Protein AF-A0A7W1J0H0-F1 (afdb_monomer)

Secondary structure (DSSP, 8-state):
----EEEEEEETTEEEEEEE--SS------TTSSHHHHHHHHHHHHHHHHSS--------S-HHHHHHHHHHH-PPP--EEE-TTS-EEE--

Mean predicted aligned error: 8.98 Å

Radius of gyration: 17.27 Å; Cα contacts (8 Å, |Δi|>4): 71; chains: 1; bounding box: 37×53×28 Å

Foldseek 3Di:
DDDQWDWDDPQDPDHTDIGGDDPDDDDDDDPPPCPVSVVVSVVLVVCCVVDPDRDDDDDDPDPVVVVCCCVPVVDDDFDWDADPVRDIDTDD

Structure (mmCIF, N/CA/C/O backbone):
data_AF-A0A7W1J0H0-F1
#
_entry.id   AF-A0A7W1J0H0-F1
#
loop_
_atom_site.group_PDB
_atom_site.id
_atom_site.type_symbol
_atom_site.label_atom_id
_atom_site.label_alt_id
_atom_site.label_comp_id
_atom_site.label_as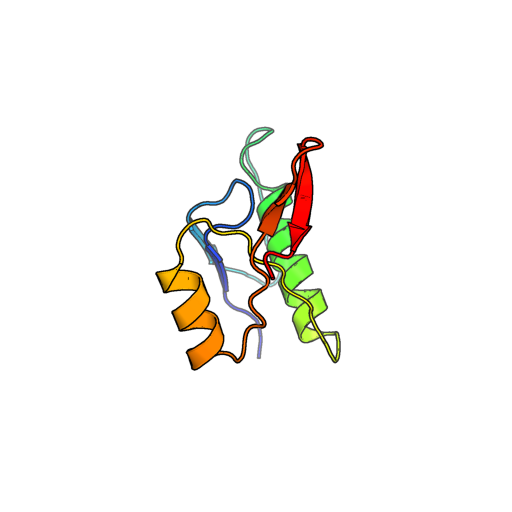ym_id
_atom_site.label_entity_id
_atom_site.label_seq_id
_atom_site.pdbx_PDB_ins_code
_atom_site.Cartn_x
_at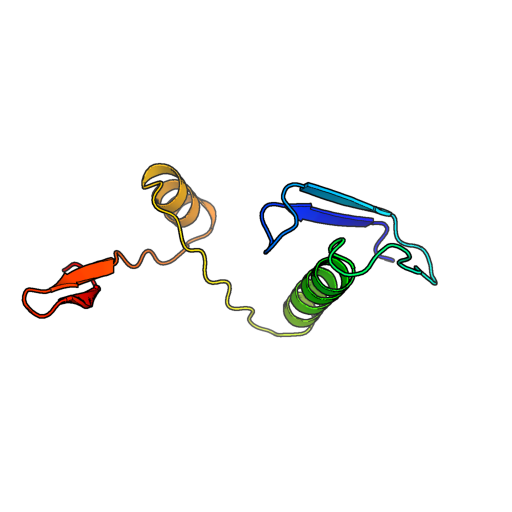om_site.Cartn_y
_atom_site.Cartn_z
_atom_site.occupancy
_atom_site.B_iso_or_equiv
_atom_site.auth_seq_id
_atom_site.auth_comp_id
_atom_site.auth_asym_id
_atom_site.auth_atom_id
_atom_site.pdbx_PDB_model_num
ATOM 1 N N . MET A 1 1 ? -7.761 -16.643 11.28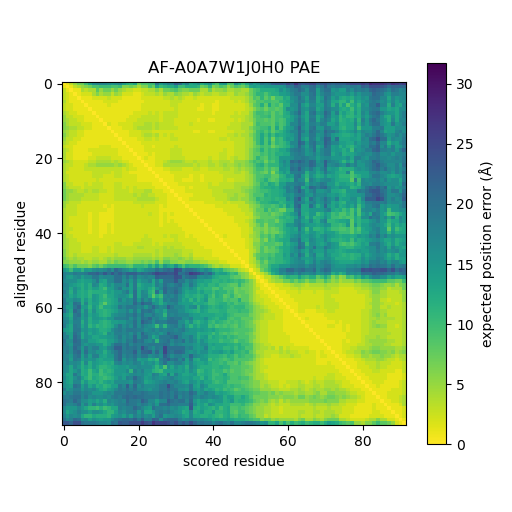8 1.00 55.66 1 MET A N 1
ATOM 2 C CA . MET A 1 1 ? -7.637 -17.047 9.872 1.00 55.66 1 MET A CA 1
ATOM 3 C C . MET A 1 1 ? -6.305 -16.513 9.352 1.00 55.66 1 MET A C 1
ATOM 5 O O . MET A 1 1 ? -6.043 -15.341 9.603 1.00 55.66 1 MET A O 1
ATOM 9 N N . PRO A 1 2 ? -5.423 -17.341 8.763 1.00 77.81 2 PRO A N 1
ATOM 10 C CA . PRO A 1 2 ? -4.138 -16.875 8.236 1.00 77.81 2 PRO A CA 1
ATOM 11 C C . PRO A 1 2 ? -4.326 -16.031 6.964 1.00 77.81 2 PRO A C 1
ATOM 13 O O . PRO A 1 2 ? -5.301 -16.219 6.241 1.00 77.81 2 PRO A O 1
ATOM 16 N N . ILE A 1 3 ? -3.393 -15.110 6.703 1.00 83.69 3 ILE A N 1
ATOM 17 C CA . ILE A 1 3 ? -3.332 -14.348 5.446 1.00 83.69 3 ILE A CA 1
ATOM 18 C C . ILE A 1 3 ? -2.662 -15.237 4.392 1.00 83.69 3 ILE A C 1
ATOM 20 O O . ILE A 1 3 ? -1.556 -15.723 4.620 1.00 83.69 3 ILE A O 1
ATOM 24 N N . ASP A 1 4 ? -3.323 -15.444 3.256 1.00 90.88 4 ASP A N 1
ATOM 25 C CA . ASP A 1 4 ? -2.904 -16.347 2.176 1.00 90.88 4 ASP A CA 1
ATOM 26 C C . ASP A 1 4 ? -2.143 -15.636 1.044 1.00 90.88 4 ASP A C 1
ATOM 28 O O . ASP A 1 4 ? -1.340 -16.248 0.337 1.00 90.88 4 ASP A O 1
ATOM 32 N N . ALA A 1 5 ? -2.376 -14.336 0.860 1.00 93.25 5 ALA A N 1
ATOM 33 C CA . ALA A 1 5 ? -1.692 -13.521 -0.129 1.00 93.25 5 ALA A CA 1
ATOM 34 C C . ALA A 1 5 ? -1.693 -12.027 0.231 1.00 93.25 5 ALA A C 1
ATOM 36 O O . ALA A 1 5 ? -2.573 -11.523 0.926 1.00 93.25 5 ALA A O 1
ATOM 37 N N . LEU A 1 6 ? -0.721 -11.300 -0.320 1.00 92.00 6 LEU A N 1
ATOM 38 C CA . LEU A 1 6 ? -0.666 -9.841 -0.340 1.00 92.00 6 LEU A CA 1
ATOM 39 C C . LEU A 1 6 ? -0.759 -9.345 -1.789 1.00 92.00 6 LEU A C 1
ATOM 41 O O . LEU A 1 6 ? 0.123 -9.631 -2.598 1.00 92.00 6 LEU A O 1
ATOM 45 N N . THR A 1 7 ? -1.793 -8.567 -2.106 1.00 96.25 7 THR A N 1
ATOM 46 C CA . THR A 1 7 ? -1.922 -7.875 -3.398 1.00 96.25 7 THR A CA 1
ATOM 47 C C . THR A 1 7 ? -1.501 -6.416 -3.245 1.00 96.25 7 THR A C 1
ATOM 49 O O . THR A 1 7 ? -1.971 -5.718 -2.350 1.00 96.25 7 THR A O 1
ATOM 52 N N . ILE A 1 8 ? -0.604 -5.956 -4.115 1.00 94.19 8 ILE A N 1
ATOM 53 C CA . ILE A 1 8 ? -0.040 -4.606 -4.114 1.00 94.19 8 ILE A CA 1
ATOM 54 C C . ILE A 1 8 ? -0.287 -3.987 -5.486 1.00 94.19 8 ILE A C 1
ATOM 56 O O . ILE A 1 8 ? 0.133 -4.546 -6.497 1.00 94.19 8 ILE A O 1
ATOM 60 N N . ALA A 1 9 ? -0.904 -2.809 -5.518 1.00 93.38 9 ALA A N 1
ATOM 61 C CA . ALA A 1 9 ? -1.090 -2.027 -6.734 1.00 93.38 9 ALA A CA 1
ATOM 62 C C . ALA A 1 9 ? -0.686 -0.570 -6.492 1.00 93.38 9 ALA A C 1
ATOM 64 O O . ALA A 1 9 ? -0.956 -0.021 -5.423 1.00 93.38 9 ALA A O 1
ATOM 65 N N . ASN A 1 10 ? -0.033 0.043 -7.482 1.00 91.69 10 ASN A N 1
ATOM 66 C CA . ASN A 1 10 ? 0.366 1.455 -7.490 1.00 91.69 10 ASN A CA 1
ATOM 67 C C . ASN A 1 10 ? 1.075 1.926 -6.201 1.00 91.69 10 ASN A C 1
ATOM 69 O O . ASN A 1 10 ? 0.881 3.050 -5.738 1.00 91.69 10 ASN A O 1
ATOM 73 N N . TYR A 1 11 ? 1.914 1.069 -5.610 1.00 90.94 11 TYR A N 1
ATOM 74 C CA . TYR A 1 11 ? 2.641 1.371 -4.378 1.00 90.94 11 TYR A CA 1
ATOM 75 C C . TYR A 1 11 ? 4.133 1.545 -4.656 1.00 90.94 11 TYR A C 1
ATOM 77 O O . TYR A 1 11 ? 4.881 0.579 -4.844 1.00 90.94 11 TYR A O 1
ATOM 85 N N . ARG A 1 12 ? 4.593 2.800 -4.614 1.00 91.44 12 ARG A N 1
ATOM 86 C CA . ARG A 1 12 ? 5.979 3.175 -4.938 1.00 91.44 12 ARG A CA 1
ATOM 87 C C . ARG A 1 12 ? 6.364 2.635 -6.324 1.00 91.44 12 ARG A C 1
ATOM 89 O O . ARG A 1 12 ? 5.732 3.000 -7.302 1.00 91.44 12 ARG A O 1
ATOM 96 N N . SER A 1 13 ? 7.380 1.772 -6.420 1.00 93.75 13 SER A N 1
ATOM 97 C CA . SER A 1 13 ? 7.822 1.191 -7.697 1.00 93.75 13 SER A CA 1
ATOM 98 C C . SER A 1 13 ? 7.012 -0.031 -8.147 1.00 93.75 13 SER A C 1
ATOM 100 O O . SER A 1 13 ? 7.294 -0.572 -9.211 1.00 93.75 13 SER A O 1
ATOM 102 N N . ILE A 1 14 ? 6.073 -0.530 -7.334 1.00 93.69 14 ILE A N 1
ATOM 103 C CA . ILE A 1 14 ? 5.268 -1.711 -7.664 1.00 93.69 14 ILE A CA 1
ATOM 104 C C . ILE A 1 14 ? 3.999 -1.237 -8.366 1.00 93.69 14 ILE A C 1
ATOM 106 O O . ILE A 1 14 ? 3.134 -0.628 -7.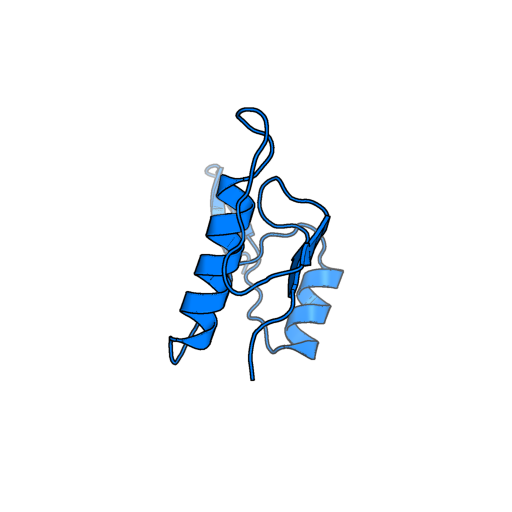733 1.00 93.69 14 ILE A O 1
ATOM 110 N N . ARG A 1 15 ? 3.889 -1.530 -9.667 1.00 92.38 15 ARG A N 1
ATOM 111 C CA . ARG A 1 15 ? 2.677 -1.247 -10.447 1.00 92.38 15 ARG A CA 1
ATOM 112 C C . ARG A 1 15 ? 1.554 -2.210 -10.071 1.00 92.38 15 ARG A C 1
ATOM 114 O O . ARG A 1 15 ? 0.469 -1.767 -9.717 1.00 92.38 15 ARG A O 1
ATOM 121 N N . GLU A 1 16 ? 1.855 -3.505 -10.090 1.00 95.75 16 GLU A N 1
ATOM 122 C CA . GLU A 1 16 ? 0.932 -4.587 -9.749 1.00 95.75 16 GLU A CA 1
ATOM 123 C C . GLU A 1 16 ? 1.728 -5.840 -9.353 1.00 95.75 16 GLU A C 1
ATOM 125 O O . GLU A 1 16 ? 2.683 -6.208 -10.039 1.00 95.75 16 GLU A O 1
ATOM 130 N N . LEU A 1 17 ? 1.379 -6.465 -8.228 1.00 95.88 17 LEU A N 1
ATOM 131 C CA . LEU A 1 17 ? 1.988 -7.704 -7.743 1.00 95.88 17 LEU A CA 1
ATOM 132 C C . LEU A 1 17 ? 1.019 -8.443 -6.816 1.00 95.88 17 LEU A C 1
ATOM 134 O O . LEU A 1 17 ? 0.521 -7.862 -5.854 1.00 95.88 17 LEU A O 1
ATOM 138 N N . ARG A 1 18 ? 0.837 -9.746 -7.039 1.00 95.69 18 ARG A N 1
ATOM 139 C CA . ARG A 1 18 ? 0.221 -10.658 -6.068 1.00 95.69 18 ARG A CA 1
ATOM 140 C C . ARG A 1 18 ? 1.296 -11.568 -5.485 1.00 95.69 18 ARG A C 1
ATOM 142 O O . ARG A 1 18 ? 1.965 -12.279 -6.228 1.00 95.69 18 ARG A O 1
ATOM 149 N N . LEU A 1 19 ? 1.454 -11.547 -4.166 1.00 94.56 19 LEU A N 1
ATOM 150 C CA . LEU A 1 19 ? 2.444 -12.325 -3.427 1.00 94.56 19 LEU A CA 1
ATOM 151 C C . LEU A 1 19 ? 1.730 -13.369 -2.555 1.00 94.56 19 LEU A C 1
ATOM 153 O O . LEU A 1 19 ? 1.201 -12.996 -1.509 1.00 94.56 19 LEU A O 1
ATOM 157 N N . PRO A 1 20 ? 1.696 -14.652 -2.953 1.00 94.81 20 PRO A N 1
ATOM 158 C CA . PRO A 1 20 ? 1.249 -15.728 -2.073 1.00 94.81 20 PRO A CA 1
ATOM 159 C C . PRO A 1 20 ? 2.105 -15.773 -0.802 1.00 94.81 20 PRO A C 1
ATOM 161 O O . PRO A 1 20 ? 3.321 -15.579 -0.871 1.00 94.81 20 PRO A O 1
ATOM 164 N N . LEU A 1 21 ? 1.478 -16.026 0.344 1.00 91.19 21 LEU A N 1
ATOM 165 C CA . LEU A 1 21 ? 2.130 -16.071 1.649 1.00 91.19 21 LEU A CA 1
ATOM 166 C C . LEU A 1 21 ? 2.029 -17.474 2.253 1.00 91.19 21 LEU A C 1
ATOM 168 O O . LEU A 1 21 ? 0.984 -18.117 2.213 1.00 91.19 21 LEU A O 1
ATOM 172 N N . GLY A 1 22 ? 3.133 -17.930 2.839 1.00 86.88 22 GLY A N 1
ATOM 173 C CA . GLY A 1 22 ? 3.177 -19.094 3.725 1.00 86.88 22 GLY A CA 1
ATOM 174 C C . GLY A 1 22 ? 3.573 -18.690 5.145 1.00 86.88 22 GLY A C 1
ATOM 175 O O . GLY A 1 22 ? 3.835 -17.516 5.411 1.00 86.88 22 GLY A O 1
ATOM 176 N N . GLY A 1 23 ? 3.693 -19.667 6.051 1.00 83.31 23 GLY A N 1
ATOM 177 C CA . GLY A 1 23 ? 4.168 -19.419 7.423 1.00 83.31 23 GLY A CA 1
ATOM 178 C C . GLY A 1 23 ? 5.533 -18.715 7.478 1.00 83.31 23 GLY A C 1
ATOM 179 O O . GLY A 1 23 ? 5.793 -17.942 8.395 1.00 83.31 23 GLY A O 1
ATOM 180 N N . ILE A 1 24 ? 6.370 -18.923 6.454 1.00 86.06 24 ILE A N 1
ATOM 181 C CA . ILE A 1 24 ? 7.578 -18.142 6.175 1.00 86.06 24 ILE A CA 1
ATOM 182 C C . ILE A 1 24 ? 7.573 -17.784 4.685 1.00 86.06 24 ILE A C 1
ATOM 184 O O . ILE A 1 24 ? 7.394 -18.655 3.838 1.00 86.06 24 ILE A O 1
ATOM 188 N N . THR A 1 25 ? 7.788 -16.507 4.361 1.00 86.62 25 THR A N 1
ATOM 189 C CA . THR A 1 25 ? 7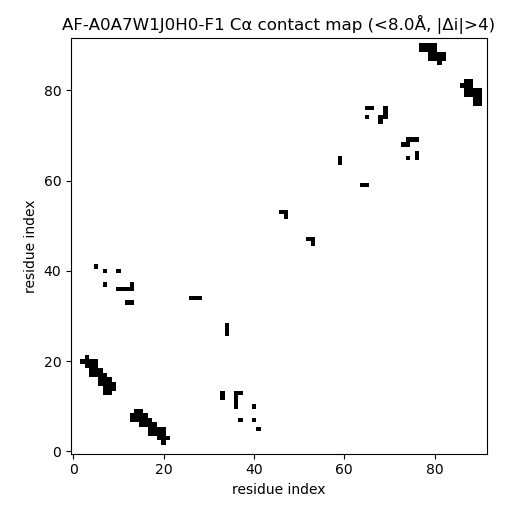.894 -16.013 2.978 1.00 86.62 25 THR A CA 1
ATOM 190 C C . THR A 1 25 ? 9.218 -15.270 2.808 1.00 86.62 25 THR A C 1
ATOM 192 O O . THR A 1 25 ? 9.480 -14.305 3.525 1.00 86.62 25 THR A O 1
ATOM 195 N N . VAL A 1 26 ? 10.056 -15.705 1.862 1.00 92.06 26 VAL A N 1
ATOM 196 C CA . VAL A 1 26 ? 11.384 -15.123 1.598 1.00 92.06 26 VAL A CA 1
ATOM 197 C C . VAL A 1 26 ? 11.377 -14.412 0.246 1.00 92.06 26 VAL A C 1
ATOM 199 O O . VAL A 1 26 ? 10.984 -14.994 -0.761 1.00 92.06 26 VAL A O 1
ATOM 202 N N . LEU A 1 27 ? 11.831 -13.156 0.208 1.00 93.62 27 LEU A N 1
ATOM 203 C CA . LEU A 1 27 ? 11.934 -12.366 -1.023 1.00 93.62 27 LEU A CA 1
ATOM 204 C C . LEU A 1 27 ? 13.388 -12.315 -1.510 1.00 93.62 27 LEU A C 1
ATOM 206 O O . LEU A 1 27 ? 14.244 -11.733 -0.844 1.00 93.62 27 LEU A O 1
ATOM 210 N N . LEU A 1 28 ? 13.654 -12.864 -2.696 1.00 94.50 28 LEU A N 1
ATOM 211 C CA . LEU A 1 28 ? 14.965 -12.862 -3.357 1.00 94.50 28 LEU A CA 1
ATOM 212 C C . LEU A 1 28 ? 14.931 -12.025 -4.643 1.00 94.50 28 LEU A C 1
ATOM 214 O O . LEU A 1 28 ? 13.877 -11.817 -5.237 1.00 94.50 28 LEU A O 1
ATOM 218 N N . GLY A 1 29 ? 16.089 -11.516 -5.069 1.00 93.88 29 GLY A N 1
ATOM 219 C CA . GLY A 1 29 ? 16.230 -10.779 -6.329 1.00 93.88 29 GLY A CA 1
ATOM 220 C C . GLY A 1 29 ? 17.297 -9.689 -6.277 1.00 93.88 29 GLY A C 1
ATOM 221 O O . GLY A 1 29 ? 17.822 -9.374 -5.207 1.00 93.88 29 GLY A O 1
ATOM 222 N N . ALA A 1 30 ? 17.586 -9.076 -7.424 1.00 96.81 30 ALA A N 1
ATOM 223 C CA . ALA A 1 30 ? 18.593 -8.022 -7.561 1.00 96.81 30 ALA A CA 1
ATOM 224 C C . ALA A 1 30 ? 18.297 -6.775 -6.703 1.00 96.81 30 ALA A C 1
ATOM 226 O O . ALA A 1 30 ? 17.167 -6.528 -6.264 1.00 96.81 30 ALA A O 1
ATOM 227 N N . ASN A 1 31 ? 19.315 -5.952 -6.455 1.00 95.00 31 ASN A N 1
ATOM 228 C CA . ASN A 1 31 ? 19.107 -4.645 -5.834 1.00 95.00 31 ASN A CA 1
ATOM 229 C C . ASN A 1 31 ? 18.180 -3.785 -6.704 1.00 95.00 31 ASN A C 1
ATOM 231 O O . ASN A 1 31 ? 18.230 -3.842 -7.927 1.00 95.00 31 ASN A O 1
ATOM 235 N N . GLY A 1 32 ? 17.279 -3.037 -6.066 1.00 93.81 32 GLY A N 1
ATOM 236 C CA . GLY A 1 32 ? 16.300 -2.206 -6.775 1.00 93.81 32 GLY A CA 1
ATOM 237 C C . GLY A 1 32 ? 15.066 -2.937 -7.323 1.00 93.81 32 GLY A C 1
ATOM 238 O O . GLY A 1 32 ? 14.115 -2.262 -7.697 1.00 93.81 32 GLY A O 1
ATOM 239 N N . CYS A 1 33 ? 14.982 -4.276 -7.284 1.00 94.50 33 CYS A N 1
ATOM 240 C CA . CYS A 1 33 ? 13.833 -5.008 -7.852 1.00 94.50 33 CYS A CA 1
ATOM 241 C C . CYS A 1 33 ? 12.508 -4.893 -7.064 1.00 94.50 33 CYS A C 1
ATOM 243 O O . CYS A 1 33 ? 11.522 -5.527 -7.421 1.00 94.50 33 CYS A O 1
ATOM 245 N N . GLY A 1 34 ? 12.466 -4.113 -5.976 1.00 94.00 34 GLY A N 1
ATOM 246 C CA . GLY A 1 34 ? 11.227 -3.844 -5.234 1.00 94.00 34 GLY A CA 1
ATOM 247 C C . GLY A 1 34 ? 11.003 -4.650 -3.947 1.00 94.00 34 GLY A C 1
ATOM 248 O O . GLY A 1 34 ? 10.008 -4.399 -3.274 1.00 94.00 34 GLY A O 1
ATOM 249 N N . LYS A 1 35 ? 11.931 -5.523 -3.516 1.00 97.00 35 LYS A N 1
ATOM 250 C CA . LYS A 1 35 ? 11.812 -6.301 -2.251 1.00 97.00 35 LYS A CA 1
ATOM 251 C C . LYS A 1 35 ? 11.435 -5.440 -1.036 1.00 97.00 35 LY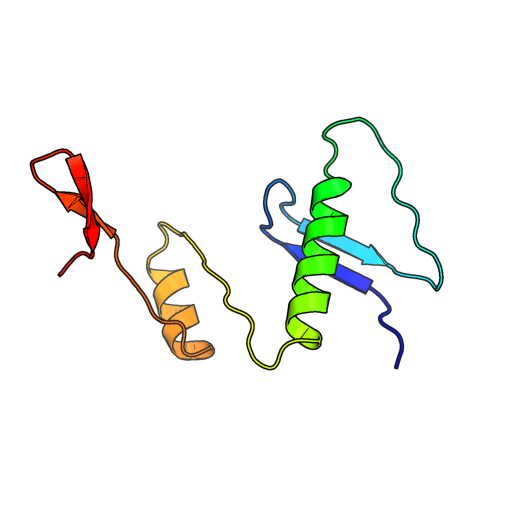S A C 1
ATOM 253 O O . LYS A 1 35 ? 10.495 -5.753 -0.308 1.00 97.00 35 LYS A O 1
ATOM 258 N N . SER A 1 36 ? 12.122 -4.309 -0.847 1.00 96.06 36 SER A N 1
ATOM 259 C CA . SER A 1 36 ? 11.835 -3.380 0.256 1.00 96.06 36 SER A CA 1
ATOM 260 C C . SER A 1 36 ? 10.457 -2.728 0.134 1.00 96.06 36 SER A C 1
ATOM 262 O O . SER A 1 36 ? 9.857 -2.383 1.149 1.00 96.06 36 SER A O 1
ATOM 264 N N . ASN A 1 37 ? 9.933 -2.561 -1.083 1.00 95.50 37 ASN A N 1
ATOM 265 C CA . ASN A 1 37 ? 8.590 -2.031 -1.302 1.00 95.50 37 ASN A CA 1
ATOM 266 C C . ASN A 1 37 ? 7.520 -3.074 -0.949 1.00 95.50 37 ASN A C 1
ATOM 268 O O . ASN A 1 37 ? 6.553 -2.697 -0.294 1.00 95.50 37 ASN A O 1
ATOM 272 N N . CYS A 1 38 ? 7.735 -4.364 -1.245 1.00 93.88 38 CYS A N 1
ATOM 273 C CA . CYS A 1 38 ? 6.853 -5.448 -0.790 1.00 93.88 38 CYS A CA 1
ATOM 274 C C . CYS A 1 38 ? 6.771 -5.504 0.741 1.00 93.88 38 CYS A C 1
ATOM 276 O O . CYS A 1 38 ? 5.680 -5.486 1.308 1.00 93.88 38 CYS A O 1
ATOM 278 N N . TYR A 1 39 ? 7.923 -5.480 1.422 1.00 93.00 39 TYR A N 1
ATOM 279 C CA . TYR A 1 39 ? 7.968 -5.450 2.887 1.00 93.00 39 TYR A CA 1
ATOM 280 C C . TYR A 1 39 ? 7.259 -4.214 3.466 1.00 93.00 39 TYR A C 1
ATOM 282 O O . TYR A 1 39 ? 6.479 -4.324 4.409 1.00 93.00 39 TYR A O 1
ATOM 290 N N . ARG A 1 40 ? 7.477 -3.026 2.883 1.00 93.62 40 ARG A N 1
ATOM 291 C CA . ARG A 1 40 ? 6.815 -1.784 3.322 1.00 93.62 40 ARG A CA 1
ATOM 292 C C . ARG A 1 40 ? 5.301 -1.810 3.105 1.00 93.62 40 ARG A C 1
ATOM 294 O O . ARG A 1 40 ? 4.593 -1.277 3.952 1.00 93.62 40 ARG A O 1
ATOM 301 N N . ALA A 1 41 ? 4.815 -2.418 2.022 1.00 92.06 41 ALA A N 1
ATOM 302 C CA . ALA A 1 41 ? 3.384 -2.593 1.780 1.00 92.06 41 ALA A CA 1
ATOM 303 C C . ALA A 1 41 ? 2.753 -3.523 2.828 1.00 92.06 41 ALA A C 1
ATOM 305 O O . ALA A 1 41 ? 1.768 -3.148 3.457 1.00 92.06 41 ALA A O 1
ATOM 306 N N . GLY A 1 42 ? 3.371 -4.679 3.098 1.00 90.62 42 GLY A N 1
ATOM 307 C CA . GLY A 1 42 ? 2.912 -5.592 4.150 1.00 90.62 42 GLY A CA 1
ATOM 308 C C . GLY A 1 42 ? 2.939 -4.947 5.539 1.00 90.62 42 GLY A C 1
ATOM 309 O O . GLY A 1 42 ? 1.995 -5.084 6.311 1.00 90.62 42 GLY A O 1
ATOM 310 N N . ARG A 1 43 ? 3.978 -4.160 5.842 1.00 87.75 43 ARG A N 1
ATOM 311 C CA . ARG A 1 43 ? 4.072 -3.420 7.107 1.00 87.75 43 ARG A CA 1
ATOM 312 C C . ARG A 1 43 ? 3.025 -2.312 7.225 1.00 87.75 43 ARG A C 1
ATOM 314 O O . ARG A 1 43 ? 2.516 -2.098 8.318 1.00 87.75 43 ARG A O 1
ATOM 321 N N . LEU A 1 44 ? 2.701 -1.622 6.129 1.00 86.88 44 LEU A N 1
ATOM 322 C CA . LEU A 1 44 ? 1.611 -0.644 6.088 1.00 86.88 44 LEU A CA 1
ATOM 323 C C . LEU A 1 44 ? 0.265 -1.323 6.362 1.00 86.88 44 LEU A C 1
ATOM 325 O O . LEU A 1 44 ? -0.482 -0.834 7.198 1.00 86.88 44 LEU A O 1
ATOM 329 N N . LEU A 1 45 ? -0.007 -2.463 5.721 1.00 85.12 45 LEU A N 1
ATOM 330 C CA . LEU A 1 45 ? -1.219 -3.251 5.958 1.00 85.12 45 LEU A CA 1
ATOM 331 C C . LEU A 1 45 ? -1.306 -3.731 7.416 1.00 85.12 45 LEU A C 1
ATOM 333 O O . LEU A 1 45 ? -2.353 -3.623 8.042 1.00 85.12 45 LEU A O 1
ATOM 337 N N . HIS A 1 46 ? -0.200 -4.224 7.978 1.00 84.31 46 HIS A N 1
ATOM 338 C CA . HIS A 1 46 ? -0.158 -4.657 9.373 1.00 84.31 46 HIS A CA 1
ATOM 339 C C . HIS A 1 46 ? -0.392 -3.495 10.340 1.00 84.31 46 HIS A C 1
ATOM 341 O O . HIS A 1 46 ? -1.223 -3.613 11.232 1.00 84.31 46 HIS A O 1
ATOM 347 N N . ALA A 1 47 ? 0.285 -2.360 10.139 1.00 81.19 47 ALA A N 1
ATOM 348 C CA . ALA A 1 47 ? 0.026 -1.150 10.914 1.00 81.19 47 ALA A CA 1
ATOM 349 C C . ALA A 1 47 ? -1.438 -0.717 10.782 1.00 81.19 47 ALA A C 1
ATOM 351 O O . ALA A 1 47 ? -2.027 -0.247 11.753 1.00 81.19 47 ALA A O 1
ATOM 352 N N . ALA A 1 48 ? -2.028 -0.937 9.604 1.00 78.81 48 ALA A N 1
ATOM 353 C CA . ALA A 1 48 ? -3.401 -0.573 9.354 1.00 78.81 48 ALA A CA 1
ATOM 354 C C . ALA A 1 48 ? -4.431 -1.455 10.057 1.00 78.81 48 ALA A C 1
ATOM 356 O O . ALA A 1 48 ? -5.469 -0.971 10.497 1.00 78.81 48 ALA A O 1
ATOM 357 N N . ALA A 1 49 ? -4.121 -2.743 10.168 1.00 78.38 49 ALA A N 1
ATOM 358 C CA . ALA A 1 49 ? -4.928 -3.717 10.886 1.00 78.38 49 ALA A CA 1
ATOM 359 C C . ALA A 1 49 ? -4.720 -3.647 12.410 1.00 78.38 49 ALA A C 1
ATOM 361 O O . ALA A 1 49 ? -5.633 -3.965 13.164 1.00 78.38 49 ALA A O 1
AT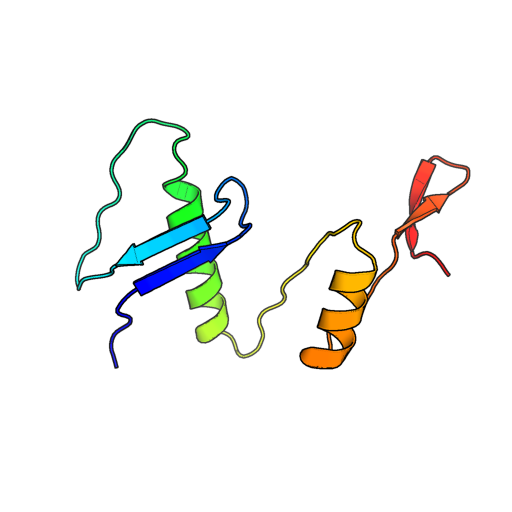OM 362 N N . ALA A 1 50 ? -3.522 -3.263 12.865 1.00 78.00 50 ALA A N 1
ATOM 363 C CA . ALA A 1 50 ? -3.163 -3.198 14.282 1.00 78.00 50 ALA A CA 1
ATOM 364 C C . ALA A 1 50 ? -3.548 -1.867 14.954 1.00 78.00 50 ALA A C 1
ATOM 366 O O . ALA A 1 50 ? -3.716 -1.822 16.171 1.00 78.00 50 ALA A O 1
ATOM 367 N N . GLY A 1 51 ? -3.666 -0.777 14.191 1.00 66.25 51 GLY A N 1
ATOM 368 C CA . GLY A 1 51 ? -4.095 0.526 14.695 1.00 66.25 51 GLY A CA 1
ATOM 369 C C . GLY A 1 51 ? -5.609 0.721 14.609 1.00 66.25 51 GLY A C 1
ATOM 370 O O . GLY A 1 51 ? -6.250 0.283 13.661 1.00 66.25 51 GLY A O 1
ATOM 371 N N . SER A 1 52 ? -6.188 1.475 15.547 1.00 61.66 52 SER A N 1
ATOM 372 C CA . SER A 1 52 ? -7.587 1.935 15.461 1.00 61.66 52 SER A CA 1
ATOM 373 C C . SER A 1 52 ? -7.819 2.973 14.352 1.00 61.66 52 SER A C 1
ATOM 375 O O . SER A 1 52 ? -8.962 3.336 14.072 1.00 61.66 52 SER A O 1
ATOM 377 N N . ARG A 1 53 ? -6.748 3.474 13.715 1.00 59.00 53 ARG A N 1
ATOM 378 C CA . ARG A 1 53 ? -6.820 4.423 12.601 1.00 59.00 53 ARG A CA 1
ATOM 379 C C . ARG A 1 53 ? -5.563 4.384 11.733 1.00 59.00 53 ARG A C 1
ATOM 381 O O . ARG A 1 53 ? -4.456 4.598 12.219 1.00 59.00 53 ARG A O 1
ATOM 388 N N . THR A 1 54 ? -5.764 4.200 10.433 1.00 66.00 54 THR A N 1
ATOM 389 C CA . THR A 1 54 ? -4.720 4.285 9.401 1.00 66.00 54 THR A CA 1
ATOM 390 C C . THR A 1 54 ? -4.991 5.491 8.538 1.00 66.00 54 THR A C 1
ATOM 392 O O . THR A 1 54 ? -6.080 5.603 7.981 1.00 66.00 54 THR A O 1
ATOM 395 N N . GLN A 1 55 ? -4.010 6.376 8.387 1.00 68.62 55 GLN A N 1
ATOM 396 C CA . GLN A 1 55 ? -4.115 7.481 7.444 1.00 68.62 55 GLN A CA 1
ATOM 397 C C . GLN A 1 55 ? -3.414 7.104 6.138 1.00 68.62 55 GLN A C 1
ATOM 399 O O . GLN A 1 55 ? -2.222 6.797 6.125 1.00 68.62 55 GLN A O 1
ATOM 404 N N . VAL A 1 56 ? -4.163 7.124 5.039 1.00 73.69 56 VAL A N 1
ATOM 405 C CA . VAL A 1 56 ? -3.647 6.923 3.682 1.00 73.69 56 VAL A CA 1
ATOM 406 C C . VAL A 1 56 ? -3.736 8.258 2.951 1.00 73.69 56 VAL A C 1
ATOM 408 O O . VAL A 1 56 ? -4.800 8.869 2.916 1.00 73.69 56 VAL A O 1
ATOM 411 N N . LEU A 1 57 ? -2.619 8.715 2.380 1.00 81.62 57 LEU A N 1
ATOM 412 C CA . LEU A 1 57 ? -2.557 9.915 1.546 1.00 81.62 57 LEU A CA 1
ATOM 413 C C . LEU A 1 57 ? -2.323 9.496 0.093 1.00 81.62 57 LEU A C 1
ATOM 415 O O . LEU A 1 57 ? -1.319 8.852 -0.210 1.00 81.62 57 LEU A O 1
ATOM 419 N N . LEU A 1 58 ? -3.248 9.861 -0.792 1.00 81.81 58 LEU A N 1
ATOM 420 C CA . LEU A 1 58 ? -3.189 9.560 -2.219 1.00 81.81 58 LEU A CA 1
ATOM 421 C C . LEU A 1 58 ? -3.002 10.860 -3.006 1.00 81.81 58 LEU A C 1
ATOM 423 O O . LEU A 1 58 ? -3.767 11.804 -2.835 1.00 81.81 58 LEU A O 1
ATOM 427 N N . THR A 1 59 ? -1.994 10.908 -3.877 1.00 85.44 59 THR A N 1
ATOM 428 C CA . THR A 1 59 ? -1.764 12.042 -4.781 1.00 85.44 59 THR A CA 1
ATOM 429 C C . THR A 1 59 ? -2.065 11.616 -6.208 1.00 85.44 59 THR A C 1
ATOM 431 O O . THR A 1 59 ? -1.456 10.673 -6.713 1.00 85.44 59 THR A O 1
ATOM 434 N N . THR A 1 60 ? -2.989 12.307 -6.864 1.00 86.19 60 THR A N 1
ATOM 435 C CA . THR A 1 60 ? -3.381 12.029 -8.246 1.00 86.19 60 THR A CA 1
ATOM 436 C C . THR A 1 60 ? -3.697 13.328 -8.976 1.00 86.19 60 THR A C 1
ATOM 438 O O . THR A 1 60 ? -4.184 14.280 -8.371 1.00 86.19 60 THR A O 1
ATOM 441 N N . HIS A 1 61 ? -3.428 13.361 -10.280 1.00 89.75 61 HIS A N 1
ATOM 442 C CA . HIS A 1 61 ? -3.908 14.421 -11.171 1.00 89.75 61 HIS A CA 1
ATOM 443 C C . HIS A 1 61 ? -5.290 14.092 -11.764 1.00 89.75 61 HIS A C 1
ATOM 445 O O . HIS A 1 61 ? -5.929 14.956 -12.360 1.00 89.75 61 HIS A O 1
ATOM 451 N N . ALA A 1 62 ? -5.762 12.848 -11.613 1.00 90.31 62 ALA A N 1
ATOM 452 C CA . ALA A 1 62 ? -7.056 12.409 -12.119 1.00 90.31 62 ALA A CA 1
ATOM 453 C C . ALA A 1 62 ? -8.178 12.843 -11.169 1.00 90.31 62 ALA A C 1
ATOM 455 O O . ALA A 1 62 ? -8.391 12.228 -10.123 1.00 90.31 62 ALA A O 1
ATOM 456 N N . THR A 1 63 ? -8.907 13.890 -11.560 1.00 92.12 63 THR A N 1
ATOM 457 C CA . THR A 1 63 ? -10.039 14.416 -10.779 1.00 92.12 63 THR A CA 1
ATOM 458 C C . THR A 1 63 ? -11.122 13.356 -10.566 1.00 92.12 63 THR A C 1
ATOM 460 O O . THR A 1 63 ? -11.582 13.189 -9.441 1.00 92.12 63 THR A O 1
ATOM 463 N N . SER A 1 64 ? -11.433 12.567 -11.599 1.00 93.94 64 SER A N 1
ATOM 464 C CA . SER A 1 64 ? -12.435 11.495 -11.527 1.00 93.94 64 SER A CA 1
ATOM 465 C C . SER A 1 64 ? -12.129 10.459 -10.444 1.00 93.94 64 SER A C 1
ATOM 467 O O . SER A 1 64 ? -13.012 10.089 -9.683 1.00 93.94 64 SER A O 1
ATOM 469 N N . LEU A 1 65 ? -10.868 10.034 -10.310 1.00 88.44 65 LEU A N 1
ATOM 470 C CA . LEU A 1 65 ? -10.463 9.096 -9.259 1.00 88.44 65 LEU A CA 1
ATOM 471 C C . LEU A 1 65 ? -10.656 9.697 -7.859 1.00 88.44 65 LEU A C 1
ATOM 473 O O . LEU A 1 65 ? -11.096 9.001 -6.949 1.00 88.44 65 LEU A O 1
ATOM 477 N N . GLY A 1 66 ? -10.320 10.979 -7.685 1.00 89.38 66 GLY A N 1
ATOM 478 C CA . GLY A 1 66 ? -10.527 11.681 -6.419 1.00 89.38 66 GLY A CA 1
ATOM 479 C C . GLY A 1 66 ? -12.005 11.738 -6.029 1.00 89.38 66 GLY A C 1
ATOM 480 O O . GLY A 1 66 ? -12.345 11.419 -4.893 1.00 89.38 66 GLY A O 1
ATOM 481 N N . GLU A 1 67 ? -12.874 12.083 -6.980 1.00 92.44 67 GLU A N 1
ATOM 482 C CA . GLU A 1 67 ? -14.329 12.151 -6.791 1.00 92.44 67 GLU A CA 1
ATOM 483 C C . GLU A 1 67 ? -14.934 10.780 -6.464 1.00 92.44 67 GLU A C 1
ATOM 485 O O . GLU A 1 67 ? -15.705 10.676 -5.511 1.00 92.44 67 GLU A O 1
ATOM 490 N N . THR A 1 68 ? -14.524 9.716 -7.166 1.00 92.94 68 THR A N 1
ATOM 491 C CA . THR A 1 68 ? -14.938 8.339 -6.850 1.00 92.94 68 THR A CA 1
ATOM 492 C C . THR A 1 68 ? -14.544 7.944 -5.428 1.00 92.94 68 THR A C 1
ATOM 494 O O . THR A 1 68 ? -15.369 7.437 -4.678 1.00 92.94 68 THR A O 1
ATOM 497 N N . LEU A 1 69 ? -13.308 8.220 -5.001 1.00 88.44 69 LEU A N 1
ATOM 498 C CA . LEU A 1 69 ? -12.864 7.880 -3.645 1.00 88.44 69 LEU A CA 1
ATOM 499 C C . LEU A 1 69 ? -13.604 8.683 -2.562 1.00 88.44 69 LEU A C 1
ATOM 501 O O . LEU A 1 69 ? -13.866 8.161 -1.477 1.00 88.44 69 LEU A O 1
ATOM 505 N N . ALA A 1 70 ? -13.951 9.943 -2.829 1.00 89.94 70 ALA A N 1
ATOM 506 C CA . ALA A 1 70 ? -14.758 10.730 -1.902 1.00 89.94 70 ALA A CA 1
ATOM 507 C C . ALA A 1 70 ? -16.167 10.153 -1.743 1.00 89.94 70 ALA A C 1
ATOM 509 O O . ALA A 1 70 ? -16.650 10.045 -0.617 1.00 89.94 70 ALA A O 1
ATOM 510 N N . ALA A 1 71 ? -16.793 9.748 -2.850 1.00 90.81 71 ALA A N 1
ATOM 511 C CA . ALA A 1 71 ? -18.124 9.154 -2.844 1.00 90.81 71 ALA A CA 1
ATOM 512 C C . ALA A 1 71 ? -18.147 7.764 -2.183 1.00 90.81 71 ALA A C 1
ATOM 514 O O . ALA A 1 71 ? -18.996 7.507 -1.333 1.00 90.81 71 ALA A O 1
ATOM 515 N N . ASP A 1 72 ? -17.199 6.893 -2.532 1.00 86.81 72 ASP A N 1
ATOM 516 C CA . ASP A 1 72 ? -17.268 5.469 -2.183 1.00 86.81 72 ASP A CA 1
ATOM 517 C C . ASP A 1 72 ? -16.706 5.160 -0.793 1.00 86.81 72 ASP A C 1
ATOM 519 O O . ASP A 1 72 ? -17.200 4.272 -0.097 1.00 86.81 72 ASP A O 1
ATOM 523 N N . VAL A 1 73 ? -15.648 5.866 -0.381 1.00 83.81 73 VAL A N 1
ATOM 524 C CA . VAL A 1 73 ? -14.930 5.578 0.874 1.00 83.81 73 VAL A CA 1
ATOM 525 C C . VAL A 1 73 ? -14.829 6.786 1.803 1.00 83.81 73 VAL A C 1
ATOM 527 O O . VAL A 1 73 ? -14.115 6.734 2.805 1.00 83.81 73 VAL A O 1
ATOM 530 N N . GLY A 1 74 ? -15.531 7.880 1.489 1.00 87.31 74 GLY A N 1
ATOM 531 C CA . GLY A 1 74 ? -15.523 9.098 2.302 1.00 87.31 74 GLY A CA 1
ATOM 532 C C . GLY A 1 74 ? -14.159 9.787 2.338 1.00 87.31 74 GLY A C 1
ATOM 533 O O . GLY A 1 74 ? -13.805 10.407 3.343 1.00 87.31 74 GLY A O 1
ATOM 534 N N . ALA A 1 75 ? -13.354 9.645 1.279 1.00 88.06 75 ALA A N 1
ATOM 535 C CA . ALA A 1 75 ? -12.051 10.291 1.210 1.00 88.06 75 ALA A CA 1
ATOM 536 C C . ALA A 1 75 ? -12.189 11.823 1.226 1.00 88.06 75 ALA A C 1
ATOM 538 O O . ALA A 1 75 ? -12.977 12.409 0.485 1.00 88.06 75 ALA A O 1
ATOM 539 N N . VAL A 1 76 ? -11.367 12.486 2.040 1.00 91.25 76 VAL A N 1
ATOM 540 C CA . VAL A 1 76 ? -11.275 13.950 2.042 1.00 91.25 76 VAL A CA 1
ATOM 541 C C . VAL A 1 76 ? -10.401 14.392 0.872 1.00 91.25 76 VAL A C 1
ATOM 543 O O . VAL A 1 76 ? -9.224 14.031 0.797 1.00 91.25 76 VAL A O 1
ATOM 546 N N . ILE A 1 77 ? -10.966 15.191 -0.033 1.00 92.25 77 ILE A N 1
ATOM 547 C CA . ILE A 1 77 ? -10.229 15.759 -1.164 1.00 92.25 77 ILE A CA 1
ATOM 548 C C . ILE A 1 77 ? -9.625 17.101 -0.754 1.00 92.25 77 ILE A C 1
ATOM 550 O O . ILE A 1 77 ? -10.335 18.046 -0.420 1.00 92.25 77 ILE A O 1
ATOM 554 N N . HIS A 1 78 ? -8.305 17.204 -0.878 1.00 92.31 78 HIS A N 1
ATOM 555 C CA . HIS A 1 78 ? -7.585 18.471 -0.835 1.00 92.31 78 HIS A CA 1
ATOM 556 C C . HIS A 1 78 ? -7.017 18.768 -2.221 1.00 92.31 78 HIS A C 1
ATOM 558 O O . HIS A 1 78 ? -6.158 18.040 -2.719 1.00 92.31 78 HIS A O 1
ATOM 564 N N . ARG A 1 79 ? -7.498 19.840 -2.857 1.00 93.00 79 ARG A N 1
ATOM 565 C CA . ARG A 1 79 ? -6.942 20.325 -4.125 1.00 93.00 79 ARG A CA 1
ATOM 566 C C . ARG A 1 79 ? -5.713 21.180 -3.823 1.00 93.00 79 ARG A C 1
ATOM 568 O O . ARG A 1 79 ? -5.754 22.013 -2.925 1.00 93.00 79 ARG A O 1
ATOM 575 N N . LEU A 1 80 ? -4.621 20.961 -4.552 1.00 93.38 80 LEU A N 1
ATOM 576 C CA . LEU A 1 80 ? -3.371 21.709 -4.397 1.00 93.38 80 LEU A CA 1
ATOM 577 C C . LEU A 1 80 ? -3.116 22.562 -5.640 1.00 93.38 80 LEU A C 1
ATOM 579 O O . LEU A 1 80 ? -3.311 22.093 -6.759 1.00 93.38 80 LEU A O 1
ATOM 583 N N . GLN A 1 81 ? -2.632 23.784 -5.441 1.00 94.06 81 GLN A N 1
ATOM 584 C CA . GLN A 1 81 ? -2.227 24.707 -6.502 1.00 94.06 81 GLN A CA 1
ATOM 585 C C . GLN A 1 81 ? -0.907 25.404 -6.152 1.00 94.06 81 GLN A C 1
ATOM 587 O O . GLN A 1 81 ? -0.417 25.304 -5.025 1.00 94.06 81 GLN A O 1
ATOM 592 N N . ARG A 1 82 ? -0.316 26.097 -7.129 1.00 94.69 82 ARG A N 1
ATOM 593 C CA . ARG A 1 82 ? 0.824 26.993 -6.908 1.00 94.69 82 ARG A CA 1
ATOM 594 C C . ARG A 1 82 ? 0.314 28.423 -6.764 1.00 94.69 82 ARG A C 1
ATOM 596 O O . ARG A 1 82 ? -0.505 28.843 -7.575 1.00 94.69 82 ARG A O 1
ATOM 603 N N . ASP A 1 83 ? 0.778 29.140 -5.747 1.00 95.25 83 ASP A N 1
ATOM 604 C CA . ASP A 1 83 ? 0.524 30.579 -5.627 1.00 95.25 83 ASP A CA 1
ATOM 605 C C . ASP A 1 83 ? 1.465 31.409 -6.525 1.00 95.25 83 ASP A C 1
ATOM 607 O O . ASP A 1 83 ? 2.345 30.873 -7.205 1.00 95.25 83 ASP A O 1
ATOM 611 N N . ASP A 1 84 ? 1.288 32.730 -6.507 1.00 94.69 84 ASP A N 1
ATOM 612 C CA . ASP A 1 84 ? 2.101 33.727 -7.221 1.00 94.69 84 ASP A CA 1
ATOM 613 C C . ASP A 1 84 ? 3.596 33.692 -6.849 1.00 94.69 84 ASP A C 1
ATOM 615 O O . ASP A 1 84 ? 4.448 34.133 -7.619 1.00 94.69 84 ASP A O 1
ATOM 619 N N . LYS A 1 85 ? 3.928 33.119 -5.689 1.00 94.00 85 LYS A N 1
ATOM 620 C CA . LYS A 1 85 ? 5.294 32.935 -5.177 1.00 94.00 85 LYS A CA 1
ATOM 621 C C . LYS A 1 85 ? 5.833 31.520 -5.418 1.00 94.00 85 LYS A C 1
ATOM 623 O O . LYS A 1 85 ? 6.903 31.182 -4.912 1.00 94.00 85 LYS A O 1
ATOM 628 N N . GLY A 1 86 ? 5.113 30.675 -6.162 1.00 91.44 86 GLY A N 1
ATOM 629 C CA . GLY A 1 86 ? 5.513 29.305 -6.497 1.00 91.44 86 GLY A CA 1
ATOM 630 C C . GLY A 1 86 ? 5.380 28.293 -5.350 1.00 91.44 86 GLY A C 1
ATOM 631 O O . GLY A 1 86 ? 5.884 27.169 -5.453 1.00 91.44 86 GLY A O 1
ATOM 632 N N . ARG A 1 87 ? 4.704 28.634 -4.252 1.00 92.12 87 ARG A N 1
ATOM 633 C CA . ARG A 1 87 ? 4.490 27.745 -3.098 1.00 92.12 87 ARG A CA 1
ATOM 634 C C . ARG A 1 87 ? 3.282 26.845 -3.334 1.00 92.12 87 ARG A C 1
ATOM 636 O O . ARG A 1 87 ? 2.317 27.253 -3.970 1.00 92.12 87 ARG A O 1
ATOM 643 N N . THR A 1 88 ? 3.324 25.619 -2.815 1.00 90.56 88 THR A N 1
ATOM 644 C CA . THR A 1 88 ? 2.157 24.724 -2.825 1.00 90.56 88 THR A CA 1
ATOM 645 C C . THR A 1 88 ? 1.162 25.182 -1.764 1.00 90.56 88 THR A C 1
ATOM 647 O O . THR A 1 88 ? 1.509 25.231 -0.585 1.00 90.56 88 THR A O 1
ATOM 650 N N . VAL A 1 89 ? -0.067 25.477 -2.172 1.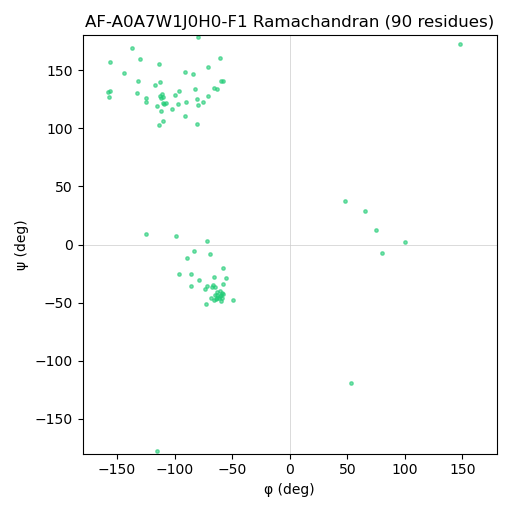00 93.69 89 VAL A N 1
ATOM 651 C CA . VAL A 1 89 ? -1.168 25.891 -1.291 1.00 93.69 89 VAL A CA 1
ATOM 652 C C . VAL A 1 89 ? -2.421 25.066 -1.586 1.00 93.69 89 VAL A C 1
ATOM 654 O O . VAL A 1 89 ? -2.535 24.477 -2.663 1.00 93.69 89 VAL A O 1
ATOM 657 N N . LEU A 1 90 ? -3.360 25.008 -0.639 1.00 93.50 90 LEU A N 1
ATOM 658 C CA . LEU A 1 90 ? -4.693 24.473 -0.918 1.00 93.50 90 LEU A CA 1
ATOM 659 C C . LEU A 1 90 ? -5.400 25.400 -1.915 1.00 93.50 90 LEU A C 1
ATOM 661 O O . LEU A 1 90 ? -5.340 26.622 -1.772 1.00 93.50 90 LEU A O 1
ATOM 665 N N . ALA A 1 91 ? -6.037 24.822 -2.930 1.00 88.62 91 ALA A N 1
ATOM 666 C CA . ALA A 1 91 ? -6.969 25.567 -3.762 1.00 88.62 91 ALA A CA 1
ATOM 667 C C . ALA A 1 91 ? -8.222 25.861 -2.926 1.00 88.62 91 ALA A C 1
ATOM 669 O O . ALA A 1 91 ? -8.742 24.949 -2.275 1.00 88.62 91 ALA A O 1
ATOM 670 N N . GLY A 1 92 ? -8.611 27.138 -2.885 1.00 74.25 92 GLY A N 1
A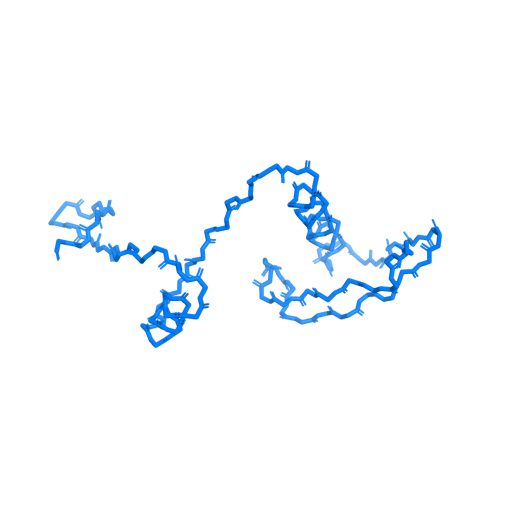TOM 671 C CA . GLY A 1 92 ? -9.827 27.608 -2.216 1.00 74.25 92 GLY A CA 1
ATOM 672 C C . GLY A 1 92 ? -11.092 27.231 -2.967 1.00 74.25 92 GLY A C 1
ATOM 673 O O . GLY A 1 92 ? -10.988 26.903 -4.172 1.00 74.25 92 GLY A O 1
#

Solvent-accessible surface area (backbone atoms only — not comparable to full-atom values): 6201 Å² total; per-residue (Å²): 135,84,77,58,59,50,78,46,63,73,50,87,93,40,64,70,49,78,43,78,44,60,102,74,74,87,87,84,79,64,89,88,74,46,64,70,51,54,53,52,50,54,50,50,53,47,50,39,72,75,37,101,69,66,89,82,88,85,88,77,91,55,63,68,62,54,53,49,40,29,73,77,71,66,46,84,84,80,54,76,39,69,49,100,84,69,45,84,40,74,55,129

pLDDT: mean 88.43, std 8.53, range [55.66, 97.0]

Sequence (92 aa):
MPIDALTIANYRSIRELRLPLGGITVLLGANGCGKSNCYRAGRLLHAAAAGSRTQVLLTTHATSLGETLAADVGAVIHRLQRDDKGRTVLAG